Protein AF-A0ABD7V1W8-F1 (afdb_monomer_lite)

Organism: NCBI:txid175628

Sequence (130 aa):
MKWIGGDTGRPHRPSFVRVGHKAVLIDLGALFPNAPHFVGEYHPDGLQIRSVHLGVLTEWGRDEWGAWYGKVTYTITAKDRQEKVTHWVPGWALRPAGDPPVTRRPQSDGQVPGQNPDRPPRPDRHRHGG

Foldseek 3Di:
DDDPPDPPPDPDDDQKDFDAWFKKKFQLCVVDPDDVVDDDDDDVQAKPRRGIWIWTFTMWGADPVGFIWTFIWTWIDGRVDIDIDTDGHGPVRIDGPPDDDPPPDPPPPDPDPDDDVPDPDDPDDDDDDD

Radius of gyration: 26.26 Å; chains: 1; bounding box: 59×38×94 Å

pLDDT: mean 79.2, std 20.24, range [36.0, 98.62]

Structure (mmCIF, N/CA/C/O backbone):
data_AF-A0ABD7V1W8-F1
#
_entry.id   AF-A0ABD7V1W8-F1
#
loop_
_atom_site.group_PDB
_atom_site.id
_atom_site.type_symbol
_atom_site.label_atom_id
_atom_site.label_alt_id
_atom_site.label_comp_id
_atom_site.label_asym_id
_atom_site.label_entity_id
_atom_site.label_seq_id
_atom_site.pdbx_PDB_ins_code
_atom_site.Cartn_x
_atom_site.Cartn_y
_atom_site.Cartn_z
_atom_site.occupancy
_atom_site.B_iso_or_equiv
_atom_site.auth_seq_id
_atom_site.auth_comp_id
_atom_site.auth_asym_id
_atom_site.auth_atom_id
_atom_site.pdbx_PDB_model_num
ATOM 1 N N . MET A 1 1 ? 40.523 10.823 -23.442 1.00 41.75 1 MET A N 1
ATOM 2 C CA . MET A 1 1 ? 40.520 9.376 -23.135 1.00 41.75 1 MET A CA 1
ATOM 3 C C . MET A 1 1 ? 39.084 8.890 -23.021 1.00 41.75 1 MET A C 1
ATOM 5 O O . MET A 1 1 ? 38.353 9.383 -22.174 1.00 41.75 1 MET A O 1
ATOM 9 N N . LYS A 1 2 ? 38.670 7.990 -23.917 1.00 47.88 2 LYS A N 1
ATOM 10 C CA . LYS A 1 2 ? 37.325 7.403 -23.971 1.00 47.88 2 LYS A CA 1
ATOM 11 C C . LYS A 1 2 ? 37.352 6.089 -23.188 1.00 47.88 2 LYS A C 1
ATOM 13 O O . LYS A 1 2 ? 37.998 5.143 -23.629 1.00 47.88 2 LYS A O 1
ATOM 18 N N . TRP A 1 3 ? 36.695 6.043 -22.032 1.00 44.19 3 TRP A N 1
ATOM 19 C CA . TRP A 1 3 ? 36.494 4.799 -21.290 1.00 44.19 3 TRP A CA 1
ATOM 20 C C . TRP A 1 3 ? 35.411 3.984 -21.994 1.00 44.19 3 TRP A C 1
ATOM 22 O O . TRP A 1 3 ? 34.230 4.310 -21.923 1.00 44.19 3 TRP A O 1
ATOM 32 N N . ILE A 1 4 ? 35.825 2.943 -22.713 1.00 57.59 4 ILE A N 1
ATOM 33 C CA . ILE A 1 4 ? 34.933 1.873 -23.163 1.00 57.59 4 ILE A CA 1
ATOM 34 C C . ILE A 1 4 ? 34.921 0.854 -22.021 1.00 57.59 4 ILE A C 1
ATOM 36 O O . ILE A 1 4 ? 35.703 -0.091 -22.001 1.00 57.59 4 ILE A O 1
ATOM 40 N N . GLY A 1 5 ? 34.116 1.137 -20.995 1.00 54.75 5 GLY A N 1
ATOM 41 C CA . GLY A 1 5 ? 33.858 0.206 -19.902 1.00 54.75 5 GLY A CA 1
ATOM 42 C C . GLY A 1 5 ? 32.889 -0.857 -20.395 1.00 54.75 5 GLY A C 1
ATOM 43 O O . GLY A 1 5 ? 31.759 -0.531 -20.747 1.00 54.75 5 GLY A O 1
ATOM 44 N N . GLY A 1 6 ? 33.370 -2.096 -20.483 1.00 48.06 6 GLY A N 1
ATOM 45 C CA . GLY A 1 6 ? 32.607 -3.244 -20.948 1.00 48.06 6 GLY A CA 1
ATOM 46 C C . GLY A 1 6 ? 31.300 -3.402 -20.182 1.00 48.06 6 GLY A C 1
ATOM 47 O O . GLY A 1 6 ? 31.295 -3.573 -18.964 1.00 48.06 6 GLY A O 1
ATOM 48 N N . ASP A 1 7 ? 30.205 -3.370 -20.932 1.00 60.25 7 ASP A N 1
ATOM 49 C CA . ASP A 1 7 ? 28.908 -3.844 -20.485 1.00 60.25 7 ASP A CA 1
ATOM 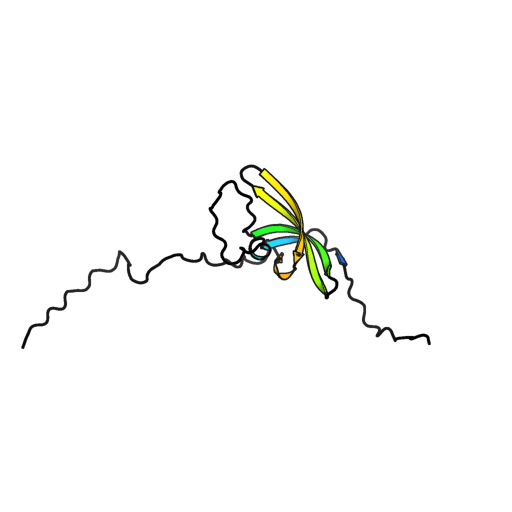50 C C . ASP A 1 7 ? 29.085 -5.336 -20.180 1.00 60.25 7 ASP A C 1
ATOM 52 O O . ASP A 1 7 ? 29.225 -6.171 -21.078 1.00 60.25 7 ASP A O 1
ATOM 56 N N . THR A 1 8 ? 29.226 -5.691 -18.902 1.00 57.72 8 THR A N 1
ATOM 57 C CA . THR A 1 8 ? 29.153 -7.095 -18.509 1.00 57.72 8 THR A CA 1
ATOM 58 C C . THR A 1 8 ? 27.771 -7.532 -18.965 1.00 57.72 8 THR A C 1
ATOM 60 O O . THR A 1 8 ? 26.819 -6.987 -18.425 1.00 57.72 8 THR A O 1
ATOM 63 N N . GLY A 1 9 ? 27.637 -8.433 -19.946 1.00 61.91 9 GLY A N 1
ATOM 64 C CA . GLY A 1 9 ? 26.367 -8.805 -20.608 1.00 61.91 9 GLY A CA 1
ATOM 65 C C . GLY A 1 9 ? 25.281 -9.430 -19.712 1.00 61.91 9 GLY A C 1
ATOM 66 O O . GLY A 1 9 ? 24.485 -10.251 -20.157 1.00 61.91 9 GLY A O 1
ATOM 67 N N . ARG A 1 10 ? 25.268 -9.087 -18.424 1.00 65.12 10 ARG A N 1
ATOM 68 C CA . ARG A 1 10 ? 24.214 -9.302 -17.453 1.00 65.12 10 ARG A CA 1
ATOM 69 C C . ARG A 1 10 ? 23.025 -8.424 -17.845 1.00 65.12 10 ARG A C 1
ATOM 71 O O . ARG A 1 10 ? 23.161 -7.203 -17.868 1.00 65.12 10 ARG A O 1
ATOM 78 N N . PRO A 1 11 ? 21.851 -9.016 -18.093 1.00 67.19 11 PRO A N 1
ATOM 79 C CA . PRO A 1 11 ? 20.639 -8.253 -18.335 1.00 67.19 11 PRO A CA 1
ATOM 80 C C . PRO A 1 11 ? 20.404 -7.260 -17.193 1.00 67.19 11 PRO A C 1
ATOM 82 O O . PRO A 1 11 ? 20.287 -7.661 -16.028 1.00 67.19 11 PRO A O 1
ATOM 85 N N . HIS A 1 12 ? 20.328 -5.969 -17.516 1.00 70.81 12 HIS A N 1
ATOM 86 C CA . HIS A 1 12 ? 19.909 -4.964 -16.550 1.00 70.81 12 HIS A CA 1
ATOM 87 C C . HIS A 1 12 ? 18.465 -5.282 -16.149 1.00 70.81 12 HIS A C 1
ATOM 89 O O . HIS A 1 12 ? 17.562 -5.305 -16.987 1.00 70.81 12 HIS A O 1
ATOM 95 N N . ARG A 1 13 ? 18.230 -5.581 -14.865 1.00 75.44 13 ARG A N 1
ATOM 96 C CA . ARG A 1 13 ? 16.862 -5.806 -14.378 1.00 75.44 13 ARG A CA 1
ATOM 97 C C . ARG A 1 13 ? 16.069 -4.508 -14.582 1.00 75.44 13 ARG A C 1
ATOM 99 O O . ARG A 1 13 ? 16.587 -3.450 -14.228 1.00 75.44 13 ARG A O 1
ATOM 106 N N . PRO A 1 14 ? 14.848 -4.558 -15.135 1.00 87.25 14 PRO A N 1
ATOM 107 C CA . PRO A 1 14 ? 14.075 -3.348 -15.380 1.00 87.25 14 PRO A CA 1
ATOM 108 C C . PRO A 1 14 ? 13.780 -2.630 -14.059 1.00 87.25 14 PRO A C 1
ATOM 110 O O . PRO A 1 14 ? 13.438 -3.272 -13.062 1.00 87.25 14 PRO A O 1
ATOM 113 N N . SER A 1 15 ? 13.908 -1.301 -14.057 1.00 94.31 15 SER A N 1
ATOM 114 C CA . SER A 1 15 ? 13.592 -0.473 -12.886 1.00 94.31 15 SER A CA 1
ATOM 115 C C . SER A 1 15 ? 12.090 -0.419 -12.610 1.00 94.31 15 SER A C 1
ATOM 117 O O . SER A 1 15 ? 11.700 -0.228 -11.467 1.00 94.31 15 SER A O 1
ATOM 119 N N . PHE A 1 16 ? 11.253 -0.642 -13.629 1.00 96.62 16 PHE A N 1
ATOM 120 C CA . PHE A 1 16 ? 9.796 -0.660 -13.518 1.00 96.62 16 PHE A CA 1
ATOM 121 C C . PHE A 1 16 ? 9.215 -1.930 -14.142 1.00 96.62 16 PHE A C 1
ATOM 123 O O . PHE A 1 16 ? 9.618 -2.338 -15.232 1.00 96.62 16 PHE A O 1
ATOM 130 N N . VAL A 1 17 ? 8.259 -2.558 -13.457 1.00 96.44 17 VAL A N 1
ATOM 131 C CA . VAL A 1 17 ? 7.598 -3.796 -13.887 1.00 96.44 17 VAL A CA 1
ATOM 132 C C . VAL A 1 17 ? 6.093 -3.671 -13.672 1.00 96.44 17 VAL A C 1
ATOM 134 O O . VAL A 1 17 ? 5.611 -3.693 -12.540 1.00 96.44 17 VAL A O 1
ATOM 137 N N . ARG A 1 18 ? 5.322 -3.589 -14.760 1.00 97.12 18 ARG A N 1
ATOM 138 C CA . ARG A 1 18 ? 3.853 -3.653 -14.699 1.00 97.12 18 ARG A CA 1
ATOM 139 C C . ARG A 1 18 ? 3.404 -5.075 -14.379 1.00 97.12 18 ARG A C 1
ATOM 141 O O . ARG A 1 18 ? 3.922 -6.026 -14.957 1.00 97.12 18 ARG A O 1
ATOM 148 N N . VAL A 1 19 ? 2.429 -5.223 -13.484 1.00 95.81 19 VAL A N 1
ATOM 149 C CA . VAL A 1 19 ? 1.988 -6.546 -12.997 1.00 95.81 19 VAL A CA 1
ATOM 150 C C . VAL A 1 19 ? 0.498 -6.831 -13.184 1.00 95.81 19 VAL A C 1
ATOM 152 O O . VAL A 1 19 ? 0.018 -7.858 -12.705 1.00 95.81 19 VAL A O 1
ATOM 155 N N . GLY A 1 20 ? -0.229 -5.960 -13.891 1.00 92.56 20 GLY A N 1
ATOM 156 C CA . GLY A 1 20 ? -1.693 -6.020 -13.951 1.00 92.56 20 GLY A CA 1
ATOM 157 C C . GLY A 1 20 ? -2.313 -5.687 -12.592 1.00 92.56 20 GLY A C 1
ATOM 158 O O . GLY A 1 20 ? -1.629 -5.158 -11.728 1.00 92.56 20 GLY A O 1
ATOM 159 N N . HIS A 1 21 ? -3.597 -5.973 -12.386 1.00 97.12 21 HIS A N 1
ATOM 160 C CA . HIS A 1 21 ? -4.262 -5.704 -11.107 1.00 97.12 21 HIS A CA 1
ATOM 161 C C . HIS A 1 21 ? -4.082 -6.884 -10.149 1.00 97.12 21 HIS A C 1
ATOM 163 O O . HIS A 1 21 ? -4.684 -7.939 -10.343 1.00 97.12 21 HIS A O 1
ATOM 169 N N . LYS A 1 22 ? -3.262 -6.707 -9.109 1.00 97.31 22 LYS A N 1
ATOM 170 C CA . LYS A 1 22 ? -3.039 -7.719 -8.066 1.00 97.31 22 LYS A CA 1
ATOM 171 C C . LYS A 1 22 ? -3.543 -7.231 -6.715 1.00 97.31 22 LYS A C 1
ATOM 173 O O . LYS A 1 22 ? -3.172 -6.145 -6.278 1.00 97.31 22 LYS A O 1
ATOM 178 N N . ALA A 1 23 ? -4.357 -8.042 -6.044 1.00 97.75 23 ALA A N 1
ATOM 179 C CA . ALA A 1 23 ? -4.824 -7.745 -4.695 1.00 97.75 23 ALA A CA 1
ATOM 180 C C . ALA A 1 23 ? -3.676 -7.880 -3.681 1.00 97.75 23 ALA A C 1
ATOM 182 O O . ALA A 1 23 ? -3.004 -8.915 -3.620 1.00 97.75 23 ALA A O 1
ATOM 183 N N . VAL A 1 24 ? -3.466 -6.838 -2.880 1.00 97.94 24 VAL A N 1
ATOM 184 C CA . VAL A 1 24 ? -2.430 -6.779 -1.842 1.00 97.94 24 VAL A CA 1
ATOM 185 C C . VAL A 1 24 ? -2.991 -6.191 -0.553 1.00 97.94 24 VAL A C 1
ATOM 187 O O . VAL A 1 24 ? -3.876 -5.342 -0.582 1.00 97.94 24 VAL A O 1
ATOM 190 N N . LEU A 1 25 ? -2.454 -6.621 0.581 1.00 97.88 25 LEU A N 1
ATOM 191 C CA . LEU A 1 25 ? -2.614 -5.960 1.868 1.00 97.88 25 LEU A CA 1
ATOM 192 C C . LEU A 1 25 ? -1.491 -4.936 2.051 1.00 97.88 25 LEU A C 1
ATOM 194 O O . LEU A 1 25 ? -0.324 -5.238 1.796 1.00 97.88 25 LEU A O 1
ATOM 198 N N . ILE A 1 26 ? -1.858 -3.750 2.521 1.00 97.12 26 ILE A N 1
ATOM 199 C CA . ILE A 1 26 ? -0.982 -2.620 2.826 1.00 97.12 26 ILE A CA 1
ATOM 200 C C . ILE A 1 26 ? -0.947 -2.428 4.345 1.00 97.12 26 ILE A C 1
ATOM 202 O O . ILE A 1 26 ? -2.004 -2.276 4.946 1.00 97.12 26 ILE A O 1
ATOM 206 N N . ASP A 1 27 ? 0.224 -2.434 4.985 1.00 96.06 27 ASP A N 1
ATOM 207 C CA . ASP A 1 27 ? 0.353 -2.084 6.413 1.00 96.06 27 ASP A CA 1
ATOM 208 C C . ASP A 1 27 ? 0.660 -0.585 6.565 1.00 96.06 27 ASP A C 1
ATOM 210 O O . ASP A 1 27 ? 1.822 -0.176 6.605 1.00 96.06 27 ASP A O 1
ATOM 214 N N . LEU A 1 28 ? -0.382 0.257 6.635 1.00 94.81 28 LEU A N 1
ATOM 215 C CA . LEU A 1 28 ? -0.202 1.706 6.812 1.00 94.81 28 LEU A CA 1
ATOM 216 C C . LEU A 1 28 ? 0.345 2.054 8.199 1.00 94.81 28 LEU A C 1
ATOM 218 O O . LEU A 1 28 ? 1.063 3.039 8.336 1.00 94.81 28 LEU A O 1
ATOM 222 N N . GLY A 1 29 ? 0.075 1.227 9.212 1.00 93.50 29 GLY A N 1
ATOM 223 C CA . GLY A 1 29 ? 0.627 1.425 10.551 1.00 93.50 29 GLY A CA 1
ATOM 224 C C . GLY A 1 29 ? 2.149 1.282 10.590 1.00 93.50 29 GLY A C 1
ATOM 225 O O . GLY A 1 29 ? 2.801 1.924 11.408 1.00 93.50 29 GLY A O 1
ATOM 226 N N . ALA A 1 30 ? 2.720 0.467 9.702 1.00 93.88 30 ALA A N 1
ATOM 227 C CA . ALA A 1 30 ? 4.164 0.356 9.558 1.00 93.88 30 ALA A CA 1
ATOM 228 C C . ALA A 1 30 ? 4.766 1.496 8.709 1.00 93.88 30 ALA A C 1
ATOM 230 O O . ALA A 1 30 ? 5.894 1.907 8.969 1.00 93.88 30 ALA A O 1
ATOM 231 N N . LEU A 1 31 ? 4.019 2.037 7.736 1.00 93.81 31 LEU A N 1
ATOM 232 C CA . LEU A 1 31 ? 4.443 3.199 6.934 1.00 93.81 31 LEU A CA 1
ATOM 233 C C . LEU A 1 31 ? 4.391 4.519 7.704 1.00 93.81 31 LEU A C 1
ATOM 235 O O . LEU A 1 31 ? 5.231 5.389 7.491 1.00 93.81 31 LEU A O 1
ATOM 239 N N . PHE A 1 32 ? 3.400 4.664 8.579 1.00 91.50 32 PHE A N 1
ATOM 240 C CA . PHE A 1 32 ? 3.156 5.863 9.371 1.00 91.50 32 PHE A CA 1
ATOM 241 C C . PHE A 1 32 ? 3.248 5.520 10.861 1.00 91.50 32 PHE A C 1
ATOM 243 O O . PHE A 1 32 ? 2.233 5.544 11.568 1.00 91.50 32 PHE A O 1
ATOM 250 N N . PRO A 1 33 ? 4.452 5.158 11.347 1.00 88.06 33 PRO A N 1
ATOM 251 C CA . PRO A 1 33 ? 4.641 4.871 12.754 1.00 88.06 33 PRO A CA 1
ATOM 252 C C . PRO A 1 33 ? 4.391 6.131 13.582 1.00 88.06 33 PRO A C 1
ATOM 254 O O . PRO A 1 33 ? 4.524 7.265 13.114 1.00 88.06 33 PRO A O 1
ATOM 257 N N . ASN A 1 34 ? 4.058 5.927 14.851 1.00 85.62 34 ASN A N 1
ATOM 258 C CA . ASN A 1 34 ? 3.970 7.034 15.790 1.00 85.62 34 ASN A CA 1
ATOM 259 C C . ASN A 1 34 ? 5.325 7.727 15.896 1.00 85.62 34 ASN A C 1
ATOM 261 O O . ASN A 1 34 ? 6.365 7.065 15.942 1.00 85.62 34 ASN A O 1
ATOM 265 N N . ALA A 1 35 ? 5.297 9.054 16.011 1.00 85.06 35 ALA A N 1
ATOM 266 C CA . ALA A 1 35 ? 6.473 9.778 16.456 1.00 85.06 35 ALA A CA 1
ATOM 267 C C . ALA A 1 35 ? 6.927 9.212 17.819 1.00 85.06 35 ALA A C 1
ATOM 269 O O . ALA A 1 35 ? 6.080 8.863 18.653 1.00 85.06 35 ALA A O 1
ATOM 270 N N . PRO A 1 36 ? 8.241 9.105 18.073 1.00 81.12 36 PRO A N 1
ATOM 271 C CA . PRO A 1 36 ? 8.737 8.805 19.409 1.00 81.12 36 PRO A CA 1
ATOM 272 C C . PRO A 1 36 ? 8.114 9.770 20.429 1.00 81.12 36 PRO A C 1
ATOM 274 O O . PRO A 1 36 ? 8.005 10.962 20.157 1.00 81.12 36 PRO A O 1
ATOM 277 N N . HIS A 1 37 ? 7.679 9.255 21.583 1.00 84.94 37 HIS A N 1
ATOM 278 C CA . HIS A 1 37 ? 6.966 10.023 22.620 1.00 84.94 37 HIS A CA 1
ATOM 279 C C . HIS A 1 37 ? 5.624 10.633 22.184 1.00 84.94 37 HIS A C 1
ATOM 281 O O . HIS A 1 37 ? 5.159 11.594 22.793 1.00 84.94 37 HIS A O 1
ATOM 287 N N . PHE A 1 38 ? 4.978 10.079 21.155 1.00 81.69 38 PHE A N 1
ATOM 288 C CA . PHE A 1 38 ? 3.633 10.498 20.778 1.00 81.69 38 PHE A CA 1
ATOM 289 C C . PHE A 1 38 ? 2.660 10.338 21.955 1.00 81.69 38 PHE A C 1
ATOM 291 O O . PHE A 1 38 ? 2.351 9.222 22.374 1.00 81.69 38 PHE A O 1
ATOM 298 N N . VAL A 1 39 ? 2.151 11.470 22.435 1.00 79.50 39 VAL A N 1
ATOM 299 C CA . VAL A 1 39 ? 0.973 11.555 23.295 1.00 79.50 39 VAL A CA 1
ATOM 300 C C . VAL A 1 39 ? -0.140 12.123 22.429 1.00 79.50 39 VAL A C 1
ATOM 302 O O . VAL A 1 39 ? -0.001 13.210 21.872 1.00 79.50 39 VAL A O 1
ATOM 305 N N . GLY A 1 40 ? -1.221 11.373 22.268 1.00 82.81 40 GLY A N 1
ATOM 306 C CA . GLY A 1 40 ? -2.362 11.816 21.483 1.00 82.81 40 GLY A CA 1
ATOM 307 C C . GLY A 1 40 ? -3.631 11.106 21.907 1.00 82.81 40 GLY A C 1
ATOM 308 O O . GLY A 1 40 ? -3.588 10.015 22.478 1.00 82.81 40 GLY A O 1
ATOM 309 N N . GLU A 1 41 ? -4.753 11.747 21.621 1.00 85.94 41 GLU A N 1
ATOM 310 C CA . GLU A 1 41 ? -6.076 11.242 21.952 1.00 85.94 41 GLU A CA 1
ATOM 311 C C . GLU A 1 41 ? -6.643 10.416 20.798 1.00 85.94 41 GLU A C 1
ATOM 313 O O . GLU A 1 41 ? -6.340 10.631 19.619 1.00 85.94 41 GLU A O 1
ATOM 318 N N . TYR A 1 42 ? -7.465 9.427 21.142 1.00 84.12 42 TYR A N 1
ATOM 319 C CA . TYR A 1 42 ? -8.179 8.652 20.144 1.00 84.12 42 TYR A CA 1
ATOM 320 C C . TYR A 1 42 ? -9.362 9.462 19.609 1.00 84.12 42 TYR A C 1
ATOM 322 O O . TYR A 1 42 ? -10.289 9.790 20.347 1.00 84.12 42 TYR A O 1
ATOM 330 N N . HIS A 1 43 ? -9.346 9.735 18.305 1.00 86.62 43 HIS A N 1
ATOM 331 C CA . HIS A 1 43 ? -10.456 10.363 17.597 1.00 86.62 43 HIS A CA 1
ATOM 332 C C . HIS A 1 43 ? -11.161 9.308 16.726 1.00 86.62 43 HIS A C 1
ATOM 334 O O . HIS A 1 43 ? -10.614 8.946 15.680 1.00 86.62 43 HIS A O 1
ATOM 340 N N . PRO A 1 44 ? -12.352 8.804 17.111 1.00 83.56 44 PRO A N 1
ATOM 341 C CA . PRO A 1 44 ? -13.041 7.737 16.372 1.00 83.56 44 PRO A CA 1
ATOM 342 C C . PRO A 1 44 ? -13.414 8.140 14.937 1.00 83.56 44 PRO A C 1
ATOM 344 O O . PRO A 1 44 ? -13.350 7.315 14.029 1.00 83.56 44 PRO A O 1
ATOM 347 N N . ASP A 1 45 ? -13.705 9.423 14.719 1.00 86.62 45 ASP A N 1
ATOM 348 C CA . ASP A 1 45 ? -14.016 9.998 13.402 1.00 86.62 45 ASP A CA 1
ATOM 349 C C . ASP A 1 45 ? -12.756 10.348 12.581 1.00 86.62 45 ASP A C 1
ATOM 351 O O . ASP A 1 45 ? -12.846 10.875 11.471 1.00 86.62 45 ASP A O 1
ATOM 355 N N . GLY A 1 46 ? -11.567 10.077 13.126 1.00 88.56 46 GLY A N 1
ATOM 356 C CA . GLY A 1 46 ? -10.289 10.376 12.495 1.00 88.56 46 GLY A CA 1
ATOM 357 C C . GLY A 1 46 ? -9.960 9.470 11.307 1.00 88.56 46 GLY A C 1
ATOM 358 O O . GLY A 1 46 ? -10.571 8.422 11.075 1.00 88.56 46 GLY A O 1
ATOM 359 N N . LEU A 1 47 ? -8.935 9.875 10.555 1.00 90.44 47 LEU A N 1
ATOM 360 C CA . LEU A 1 47 ? -8.419 9.115 9.421 1.00 90.44 47 LEU A CA 1
ATOM 361 C C . LEU A 1 47 ? -7.849 7.766 9.883 1.00 90.44 47 LEU A C 1
ATOM 363 O O . LEU A 1 47 ? -6.934 7.713 10.709 1.00 90.44 47 LEU A O 1
ATOM 367 N N . GLN A 1 48 ? -8.337 6.672 9.301 1.00 89.69 48 GLN A N 1
ATOM 368 C CA . GLN A 1 48 ? -7.940 5.309 9.662 1.00 89.69 48 GLN A CA 1
ATOM 369 C C . GLN A 1 48 ? -6.600 4.916 9.013 1.00 89.69 48 GLN A C 1
ATOM 371 O O . GLN A 1 48 ? -6.526 4.029 8.164 1.00 89.69 48 GLN A O 1
ATOM 376 N N . ILE A 1 49 ? -5.525 5.609 9.399 1.00 90.44 49 ILE A N 1
ATOM 377 C CA . ILE A 1 49 ? -4.171 5.461 8.835 1.00 90.44 49 ILE A CA 1
ATOM 378 C C . ILE A 1 49 ? -3.320 4.409 9.569 1.00 90.44 49 ILE A C 1
ATOM 380 O O . ILE A 1 49 ? -2.270 4.006 9.085 1.00 90.44 49 ILE A O 1
ATOM 384 N N . ARG A 1 50 ? -3.759 3.937 10.742 1.00 88.56 50 ARG A N 1
ATOM 385 C CA . ARG A 1 50 ? -3.010 2.991 11.593 1.00 88.56 50 ARG A CA 1
ATOM 386 C C . ARG A 1 50 ? -3.549 1.562 11.504 1.00 88.56 50 ARG A C 1
ATOM 388 O O . ARG A 1 50 ? -3.709 0.886 12.516 1.00 88.56 50 ARG A O 1
ATOM 395 N N . SER A 1 51 ? -3.859 1.108 10.296 1.00 89.75 51 SER A N 1
ATOM 396 C CA . SER A 1 51 ? -4.451 -0.210 10.048 1.00 89.75 51 SER A CA 1
ATOM 397 C C . SER A 1 51 ? -3.953 -0.833 8.743 1.00 89.75 51 SER A C 1
ATOM 399 O O . SER A 1 51 ? -3.218 -0.213 7.968 1.00 89.75 51 SER A O 1
ATOM 401 N N . VAL A 1 52 ? -4.324 -2.097 8.528 1.00 94.94 52 VAL A N 1
ATOM 402 C CA . VAL A 1 52 ? -4.050 -2.816 7.284 1.00 94.94 52 VAL A CA 1
ATOM 403 C C . VAL A 1 52 ? -5.213 -2.614 6.319 1.00 94.94 52 VAL A C 1
ATOM 405 O O . VAL A 1 52 ? -6.361 -2.841 6.696 1.00 94.94 52 VAL A O 1
ATOM 408 N N . HIS A 1 53 ? -4.920 -2.237 5.075 1.00 95.19 53 HIS A N 1
ATOM 409 C CA . HIS A 1 53 ? -5.930 -1.997 4.038 1.00 95.19 53 HIS A CA 1
ATOM 410 C C . HIS A 1 53 ? -5.751 -2.929 2.847 1.00 95.19 53 HIS A C 1
ATOM 412 O O . HIS A 1 53 ? -4.627 -3.250 2.463 1.00 95.19 53 HIS A O 1
ATOM 418 N N . LEU A 1 54 ? -6.862 -3.331 2.231 1.00 96.31 54 LEU A N 1
ATOM 419 C CA . LEU A 1 54 ? -6.840 -3.999 0.934 1.00 96.31 54 LEU A CA 1
ATOM 420 C C . LEU A 1 54 ? -6.602 -2.962 -0.170 1.00 96.31 54 LEU A C 1
ATOM 422 O O . LEU A 1 54 ? -7.251 -1.916 -0.215 1.00 96.31 54 LEU A O 1
ATOM 426 N N . GLY A 1 55 ? -5.697 -3.277 -1.086 1.00 97.06 55 GLY A N 1
ATOM 427 C CA . GLY A 1 55 ? -5.384 -2.454 -2.240 1.00 97.06 55 GLY A CA 1
ATOM 428 C C . GLY A 1 55 ? -5.148 -3.270 -3.502 1.00 97.06 55 GLY A C 1
ATOM 429 O O . GLY A 1 55 ? -5.101 -4.501 -3.497 1.00 97.06 55 GLY A O 1
ATOM 430 N N . VAL A 1 56 ? -4.985 -2.546 -4.603 1.00 98.44 56 VAL A N 1
ATOM 431 C CA . VAL A 1 56 ? -4.663 -3.080 -5.924 1.00 98.44 56 VAL A CA 1
ATOM 432 C C . VAL A 1 56 ? -3.295 -2.561 -6.333 1.00 98.44 56 VAL A C 1
ATOM 434 O O . VAL A 1 56 ? -3.124 -1.369 -6.586 1.00 98.44 56 VAL A O 1
ATOM 437 N N . LEU A 1 57 ? -2.323 -3.463 -6.396 1.00 98.56 57 LEU A N 1
ATOM 438 C CA . LEU A 1 57 ? -1.001 -3.225 -6.954 1.00 98.56 57 LEU A CA 1
ATOM 439 C C . LEU A 1 57 ? -1.077 -3.290 -8.479 1.00 98.56 57 LEU A C 1
ATOM 441 O O . LEU A 1 57 ? -1.607 -4.263 -9.015 1.00 98.56 57 LEU A O 1
ATOM 445 N N . THR A 1 58 ? -0.506 -2.295 -9.159 1.00 98.44 58 THR A N 1
ATOM 446 C CA . THR A 1 58 ? -0.461 -2.246 -10.633 1.00 98.44 58 THR A CA 1
ATOM 447 C C . THR A 1 58 ? 0.948 -2.322 -11.213 1.00 98.44 58 THR A C 1
ATOM 449 O O . THR A 1 58 ? 1.144 -2.750 -12.354 1.00 98.44 58 THR A O 1
ATOM 452 N N . GLU A 1 59 ? 1.945 -1.893 -10.443 1.00 98.50 59 GLU A N 1
ATOM 453 C CA . GLU A 1 5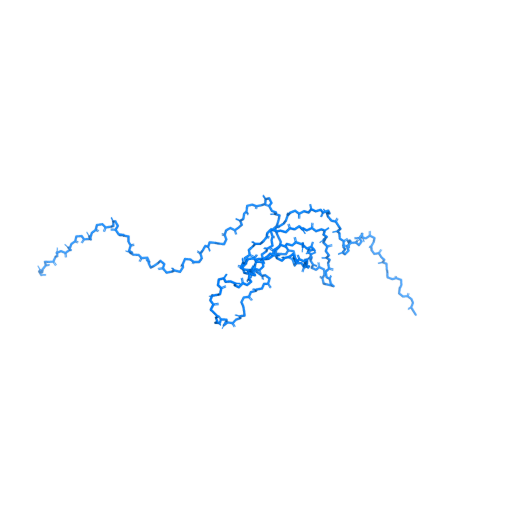9 ? 3.310 -1.691 -10.923 1.00 98.50 59 GLU A CA 1
ATOM 454 C C . GLU A 1 59 ? 4.313 -1.798 -9.776 1.00 98.50 59 GLU A C 1
ATOM 456 O O . GLU A 1 59 ? 4.054 -1.299 -8.685 1.00 98.50 59 GLU A O 1
ATOM 461 N N . TRP A 1 60 ? 5.458 -2.425 -10.031 1.00 98.38 60 TRP A N 1
ATOM 462 C CA . TRP A 1 60 ? 6.644 -2.340 -9.186 1.00 98.38 60 TRP A CA 1
ATOM 463 C C . TRP A 1 60 ? 7.626 -1.32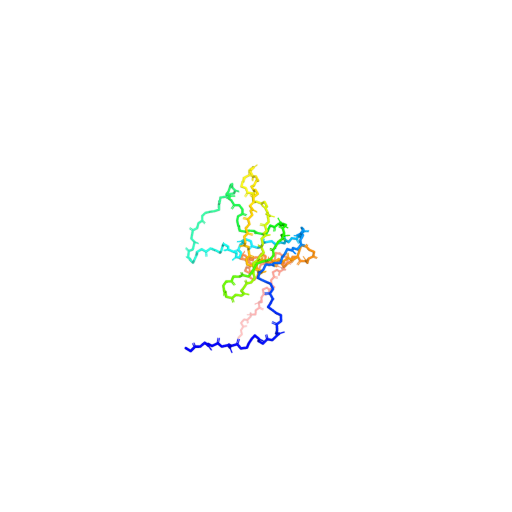7 -9.767 1.00 98.38 60 TRP A C 1
ATOM 465 O O . TRP A 1 60 ? 7.816 -1.287 -10.980 1.00 98.38 60 TRP A O 1
ATOM 475 N N . GLY A 1 61 ? 8.283 -0.564 -8.904 1.00 97.94 61 GLY A N 1
ATOM 476 C CA . GLY A 1 61 ? 9.345 0.378 -9.234 1.00 97.94 61 GLY A CA 1
ATOM 477 C C . GLY A 1 61 ? 10.520 0.205 -8.278 1.00 97.94 61 GLY A C 1
ATOM 478 O O . GLY A 1 61 ? 10.322 -0.153 -7.117 1.00 97.94 61 GLY A O 1
ATOM 479 N N . ARG A 1 62 ? 11.739 0.431 -8.760 1.00 96.81 62 ARG A N 1
ATOM 480 C CA . ARG A 1 62 ? 12.937 0.547 -7.927 1.00 96.81 62 ARG A CA 1
ATOM 481 C C . ARG A 1 62 ? 13.295 2.003 -7.710 1.00 96.81 62 ARG A C 1
ATOM 483 O O . ARG A 1 62 ? 13.188 2.792 -8.645 1.00 96.81 62 ARG A O 1
ATOM 490 N N . ASP A 1 63 ? 13.744 2.322 -6.506 1.00 95.31 63 ASP A N 1
ATOM 491 C CA . ASP A 1 63 ? 14.377 3.608 -6.234 1.00 95.31 63 ASP A CA 1
ATOM 492 C C . ASP A 1 63 ? 15.845 3.639 -6.703 1.00 95.31 63 ASP A C 1
ATOM 494 O O . ASP A 1 63 ? 16.391 2.646 -7.202 1.00 95.31 63 ASP A O 1
ATOM 498 N N . GLU A 1 64 ? 16.481 4.795 -6.509 1.00 95.38 64 GLU A N 1
ATOM 499 C CA . GLU A 1 64 ? 17.883 5.083 -6.845 1.00 95.38 64 GLU A CA 1
ATOM 500 C C . GLU A 1 64 ? 18.877 4.094 -6.191 1.00 95.38 64 GLU A C 1
ATOM 502 O O . GLU A 1 64 ? 19.986 3.896 -6.688 1.00 95.38 64 GLU A O 1
ATOM 507 N N . TRP A 1 65 ? 18.487 3.468 -5.073 1.00 93.50 65 TRP A N 1
ATOM 508 C CA . TRP A 1 65 ? 19.299 2.537 -4.281 1.00 93.50 65 TRP A CA 1
ATOM 509 C C . TRP A 1 65 ? 18.895 1.067 -4.479 1.00 93.50 65 TRP A C 1
ATOM 511 O O . TRP A 1 65 ? 19.463 0.167 -3.857 1.00 93.50 65 TRP A O 1
ATOM 521 N N . GLY A 1 66 ? 17.948 0.801 -5.382 1.00 92.19 66 GLY A N 1
ATOM 522 C CA . GLY A 1 66 ? 17.500 -0.534 -5.766 1.00 92.19 66 GLY A CA 1
ATOM 523 C C . GLY A 1 66 ? 16.434 -1.156 -4.860 1.00 92.19 66 GLY A C 1
ATOM 524 O O . GLY A 1 66 ? 16.087 -2.324 -5.073 1.00 92.19 66 GLY A O 1
ATOM 525 N N . ALA A 1 67 ? 15.895 -0.422 -3.885 1.00 96.19 67 ALA A N 1
ATOM 526 C CA . ALA A 1 67 ? 14.775 -0.879 -3.072 1.00 96.19 67 ALA A CA 1
ATOM 527 C C . ALA A 1 67 ? 13.478 -0.882 -3.892 1.00 96.19 67 ALA A C 1
ATOM 529 O O . ALA A 1 67 ? 13.253 -0.025 -4.744 1.00 96.19 67 ALA A O 1
ATOM 530 N N . TRP A 1 68 ? 12.618 -1.873 -3.652 1.00 97.12 68 TRP A N 1
ATOM 531 C CA . TRP A 1 68 ? 11.373 -2.046 -4.402 1.00 97.12 68 TRP A CA 1
ATOM 532 C C . TRP A 1 68 ? 10.185 -1.350 -3.742 1.00 97.12 68 TRP A C 1
ATOM 534 O O . TRP A 1 68 ? 9.977 -1.465 -2.534 1.00 97.12 68 TRP A O 1
ATOM 544 N N . TYR A 1 69 ? 9.347 -0.744 -4.578 1.00 98.44 69 TYR A N 1
ATOM 545 C CA . TYR A 1 69 ? 8.105 -0.071 -4.227 1.00 98.44 69 TYR A CA 1
ATOM 546 C C . TYR A 1 69 ? 6.9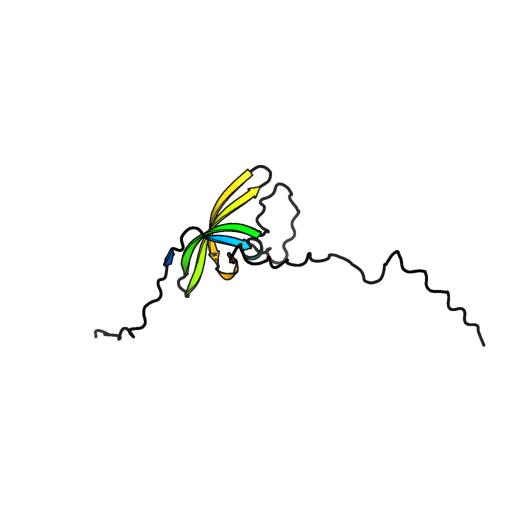78 -0.544 -5.141 1.00 98.44 69 TYR A C 1
ATOM 548 O O . TYR A 1 69 ? 7.170 -0.708 -6.344 1.00 98.44 69 TYR A O 1
ATOM 556 N N . GLY A 1 70 ? 5.792 -0.758 -4.586 1.00 98.38 70 GLY A N 1
ATOM 557 C CA . GLY A 1 70 ? 4.587 -1.071 -5.341 1.00 98.38 70 GLY A CA 1
ATOM 558 C C . GLY A 1 70 ? 3.692 0.154 -5.484 1.00 98.38 70 GLY A C 1
ATOM 559 O O . GLY A 1 70 ? 3.381 0.804 -4.491 1.00 98.38 70 GLY A O 1
ATOM 560 N N . LYS A 1 71 ? 3.229 0.457 -6.697 1.00 98.62 71 LYS A N 1
ATOM 561 C CA . LYS A 1 71 ? 2.165 1.434 -6.941 1.00 98.62 71 LYS A CA 1
ATOM 562 C C . LYS A 1 71 ? 0.827 0.790 -6.613 1.00 98.62 71 LYS A C 1
ATOM 564 O O . LYS A 1 71 ? 0.335 -0.049 -7.372 1.00 98.62 71 LYS A O 1
ATOM 569 N N . VAL A 1 72 ? 0.258 1.161 -5.473 1.00 98.50 72 VAL A N 1
ATOM 570 C CA . VAL A 1 72 ? -0.958 0.550 -4.934 1.00 98.50 72 VAL A CA 1
ATOM 571 C C . VAL A 1 72 ? -2.066 1.583 -4.837 1.00 98.50 72 VAL A C 1
ATOM 573 O O . VAL A 1 72 ? -1.856 2.675 -4.315 1.00 98.50 72 VAL A O 1
ATOM 576 N N . THR A 1 73 ? -3.255 1.219 -5.315 1.00 98.38 73 THR A N 1
ATOM 577 C CA . THR A 1 73 ? -4.487 1.975 -5.072 1.00 98.38 73 THR A CA 1
ATOM 578 C C . THR A 1 73 ? -5.302 1.300 -3.975 1.00 98.38 73 THR A C 1
ATOM 580 O O . THR A 1 73 ? -5.645 0.130 -4.118 1.00 98.38 73 THR A O 1
ATOM 583 N N . TYR A 1 74 ? -5.635 2.010 -2.903 1.00 96.69 74 TYR A N 1
ATOM 584 C CA . TYR A 1 74 ? -6.451 1.508 -1.791 1.00 96.69 74 TYR A CA 1
ATOM 585 C C . TYR A 1 74 ? -7.459 2.570 -1.350 1.00 96.69 74 TYR A C 1
ATOM 587 O O . TYR A 1 74 ? -7.411 3.709 -1.817 1.00 96.69 74 TYR A O 1
ATOM 595 N N . THR A 1 75 ? -8.388 2.187 -0.479 1.00 95.44 75 THR A N 1
ATOM 596 C CA . THR A 1 75 ? -9.372 3.112 0.092 1.00 95.44 75 THR A CA 1
ATOM 597 C C . THR A 1 75 ? -9.033 3.355 1.550 1.00 95.44 75 THR A C 1
ATOM 599 O O . THR A 1 75 ? -8.818 2.394 2.278 1.00 95.44 75 THR A O 1
ATOM 602 N N . ILE A 1 76 ? -8.989 4.614 1.973 1.00 92.81 76 ILE A N 1
ATOM 603 C CA . ILE A 1 76 ? -8.879 4.992 3.378 1.00 92.81 76 ILE A CA 1
ATOM 604 C C . ILE A 1 76 ? -10.215 5.534 3.872 1.00 92.81 76 ILE A C 1
ATOM 606 O O . ILE A 1 76 ? -10.903 6.270 3.163 1.00 92.81 76 ILE A O 1
ATOM 610 N N . THR A 1 77 ? -10.582 5.161 5.092 1.00 90.38 77 THR A N 1
ATOM 611 C CA . THR A 1 77 ? -11.843 5.574 5.710 1.00 90.38 77 THR A CA 1
ATOM 612 C C . THR A 1 77 ? -11.595 6.711 6.694 1.00 90.38 77 THR A C 1
ATOM 614 O O . THR A 1 77 ? -10.625 6.682 7.455 1.00 90.38 77 THR A O 1
ATOM 617 N N . ALA A 1 78 ? -12.484 7.698 6.698 1.00 87.31 78 ALA A N 1
ATOM 618 C CA . ALA A 1 78 ? -12.594 8.714 7.737 1.00 87.31 78 ALA A CA 1
ATOM 619 C C . ALA A 1 78 ? -14.083 8.936 8.013 1.00 87.31 78 ALA A C 1
ATOM 621 O O . ALA A 1 78 ? -14.784 9.457 7.150 1.00 87.31 78 ALA A O 1
ATOM 622 N N . LYS A 1 79 ? -14.565 8.508 9.186 1.00 86.69 79 LYS A N 1
ATOM 623 C CA . LYS A 1 79 ? -15.990 8.539 9.551 1.00 86.69 79 LYS A CA 1
ATOM 624 C C . LYS A 1 79 ? -16.887 7.901 8.472 1.00 86.69 79 LYS A C 1
ATOM 626 O O . LYS A 1 79 ? -16.870 6.687 8.298 1.00 86.69 79 LYS A O 1
ATOM 631 N N . ASP A 1 80 ? -17.644 8.713 7.746 1.00 85.62 80 ASP A N 1
ATOM 632 C CA . ASP A 1 80 ? -18.603 8.375 6.693 1.00 85.62 80 ASP A CA 1
ATOM 633 C C . ASP A 1 80 ? -18.023 8.539 5.278 1.00 85.62 80 ASP A C 1
ATOM 635 O O . ASP A 1 80 ? -18.696 8.279 4.280 1.00 85.62 80 ASP A O 1
ATOM 639 N N . ARG A 1 81 ? -16.750 8.930 5.181 1.00 89.19 81 ARG A N 1
ATOM 640 C CA . ARG A 1 81 ? -16.036 9.170 3.932 1.00 89.19 81 ARG A CA 1
ATOM 641 C C . ARG A 1 81 ? -15.099 8.014 3.592 1.00 89.19 81 ARG A C 1
ATOM 643 O O . ARG A 1 81 ? -14.376 7.495 4.445 1.00 89.19 81 ARG A O 1
ATOM 650 N N . GLN A 1 82 ? -15.073 7.664 2.309 1.00 92.19 82 GLN A N 1
ATOM 651 C CA . GLN A 1 82 ? -14.120 6.729 1.720 1.00 92.19 82 GLN A CA 1
ATOM 652 C C . GLN A 1 82 ? -13.315 7.436 0.635 1.00 92.19 82 GLN A C 1
ATOM 654 O O . GLN A 1 82 ? -13.883 7.955 -0.321 1.00 92.19 82 GLN A O 1
ATOM 659 N N . GLU A 1 83 ? -11.994 7.429 0.775 1.00 92.81 83 GLU A N 1
ATOM 660 C CA . GLU A 1 83 ? -11.085 8.119 -0.134 1.00 92.81 83 GLU A CA 1
ATOM 661 C C . GLU A 1 83 ? -10.151 7.152 -0.834 1.00 92.81 83 GLU A C 1
ATOM 663 O O . GLU A 1 83 ? -9.474 6.346 -0.198 1.00 92.81 83 GLU A O 1
ATOM 668 N N . LYS A 1 84 ? -10.080 7.261 -2.160 1.00 96.00 84 LYS A N 1
ATOM 669 C CA . LYS A 1 84 ? -9.193 6.432 -2.968 1.00 96.00 84 LYS A CA 1
ATOM 670 C C . LYS A 1 84 ? -7.812 7.074 -3.048 1.00 96.00 84 LYS A C 1
ATOM 672 O O . LYS A 1 84 ? -7.660 8.169 -3.578 1.00 96.00 84 LYS A O 1
ATOM 677 N N . VAL A 1 85 ? -6.796 6.360 -2.583 1.00 96.25 85 VAL A N 1
ATOM 678 C CA . VAL A 1 85 ? -5.403 6.816 -2.556 1.00 96.25 85 VAL A CA 1
ATOM 679 C C . VAL A 1 85 ? -4.567 5.933 -3.467 1.00 96.25 85 VAL A C 1
ATOM 681 O O . VAL A 1 85 ? -4.644 4.712 -3.377 1.00 96.25 85 VAL A O 1
ATOM 684 N N . THR A 1 86 ? -3.745 6.539 -4.329 1.00 98.12 86 THR A N 1
ATOM 685 C CA . THR A 1 86 ? -2.685 5.837 -5.071 1.00 98.12 86 THR A CA 1
ATOM 686 C C . THR A 1 86 ? -1.331 6.209 -4.482 1.00 98.12 86 THR A C 1
ATOM 688 O O . THR A 1 86 ? -0.998 7.388 -4.420 1.00 98.12 86 THR A O 1
ATOM 691 N N . HIS A 1 87 ? -0.551 5.218 -4.056 1.00 96.88 87 HIS A N 1
ATOM 692 C CA . HIS A 1 87 ? 0.689 5.420 -3.306 1.00 96.88 87 HIS A CA 1
ATOM 693 C C . HIS A 1 87 ? 1.789 4.473 -3.802 1.00 96.88 87 HIS A C 1
ATOM 695 O O . HIS A 1 87 ? 1.519 3.303 -4.073 1.00 96.88 87 HIS A O 1
ATOM 701 N N . TRP A 1 88 ? 3.027 4.962 -3.905 1.00 98.25 88 TRP A N 1
ATOM 702 C CA . TRP A 1 88 ? 4.214 4.115 -4.022 1.00 98.25 88 TRP A CA 1
ATOM 703 C C . TRP A 1 88 ? 4.625 3.625 -2.637 1.00 98.25 88 TRP A C 1
ATOM 705 O O . TRP A 1 88 ? 5.155 4.382 -1.832 1.00 98.25 88 TRP A O 1
ATOM 715 N N . VAL A 1 89 ? 4.362 2.355 -2.359 1.00 98.00 89 VAL A N 1
ATOM 716 C CA . VAL A 1 89 ? 4.554 1.757 -1.040 1.00 98.00 89 VAL A CA 1
ATOM 717 C C . VAL A 1 89 ? 5.781 0.855 -1.034 1.00 98.00 89 VAL A C 1
ATOM 719 O O . VAL A 1 89 ? 5.872 -0.011 -1.905 1.00 98.00 89 VAL A O 1
ATOM 722 N N . PRO A 1 90 ? 6.704 1.001 -0.066 1.00 98.19 90 PRO A N 1
ATOM 723 C CA . PRO A 1 90 ? 7.818 0.079 0.097 1.00 98.19 90 PRO A CA 1
ATOM 724 C C . PRO A 1 90 ? 7.361 -1.382 0.108 1.00 98.19 90 PRO A C 1
ATOM 726 O O . PRO A 1 90 ? 6.410 -1.739 0.802 1.00 98.19 90 PRO A O 1
ATOM 729 N N . GLY A 1 91 ? 8.063 -2.249 -0.621 1.00 97.19 91 GLY A N 1
ATOM 730 C CA . GLY A 1 91 ? 7.672 -3.652 -0.776 1.00 97.19 91 GLY A CA 1
ATOM 731 C C . GLY A 1 91 ? 7.565 -4.418 0.545 1.00 97.19 91 GLY A C 1
ATOM 732 O O . GLY A 1 91 ? 6.745 -5.321 0.651 1.00 97.19 91 GLY A O 1
ATOM 733 N N . TRP A 1 92 ? 8.322 -4.021 1.574 1.00 96.44 92 TRP A N 1
ATOM 734 C CA . TRP A 1 92 ? 8.253 -4.626 2.910 1.00 96.44 92 TRP A CA 1
ATOM 735 C C . TRP A 1 92 ? 6.924 -4.360 3.641 1.00 96.44 92 TRP A C 1
ATOM 737 O O . TRP A 1 92 ? 6.579 -5.107 4.553 1.00 96.44 92 TRP A O 1
ATOM 747 N N . ALA A 1 93 ? 6.168 -3.331 3.244 1.00 97.56 93 ALA A N 1
ATOM 748 C CA . ALA A 1 93 ? 4.848 -3.008 3.794 1.00 97.56 93 ALA A CA 1
ATOM 749 C C . ALA A 1 93 ? 3.693 -3.648 3.002 1.00 97.56 93 ALA A C 1
ATOM 751 O O . ALA A 1 93 ? 2.523 -3.426 3.326 1.00 97.56 93 ALA A O 1
ATOM 752 N N . LEU A 1 94 ? 4.008 -4.415 1.952 1.00 97.62 94 LEU A N 1
ATOM 753 C CA . LEU A 1 94 ? 3.043 -5.073 1.077 1.00 97.62 94 LEU A CA 1
ATOM 754 C C . LEU A 1 94 ? 3.038 -6.580 1.311 1.00 97.62 94 LEU A C 1
ATOM 756 O O . LEU A 1 94 ? 4.086 -7.205 1.460 1.00 97.62 94 LEU A O 1
ATOM 760 N N . ARG A 1 95 ? 1.849 -7.183 1.276 1.00 96.62 95 ARG A N 1
ATOM 761 C CA . ARG A 1 95 ? 1.681 -8.643 1.269 1.00 96.62 95 ARG A CA 1
ATOM 762 C C . ARG A 1 95 ? 0.616 -9.064 0.260 1.00 96.62 95 ARG A C 1
ATOM 764 O O . ARG A 1 95 ? -0.345 -8.320 0.073 1.00 96.62 95 ARG A O 1
ATOM 771 N N . PRO A 1 96 ? 0.734 -10.229 -0.391 1.00 95.88 96 PRO A N 1
ATOM 772 C CA . PRO A 1 96 ? -0.365 -10.804 -1.162 1.00 95.88 96 PRO A CA 1
ATOM 773 C C . PRO A 1 96 ? -1.636 -10.933 -0.312 1.00 95.88 96 PRO A C 1
ATOM 775 O O . PRO A 1 96 ? -1.577 -11.368 0.833 1.00 95.88 96 PRO A O 1
ATOM 778 N N . ALA A 1 97 ? -2.800 -10.586 -0.866 1.00 91.19 97 ALA A N 1
ATOM 779 C CA . ALA A 1 97 ? -4.065 -10.705 -0.130 1.00 91.19 97 ALA A CA 1
ATOM 780 C C . ALA A 1 97 ? -4.526 -12.160 0.094 1.00 91.19 97 ALA A C 1
ATOM 782 O O . ALA A 1 97 ? -5.417 -12.396 0.903 1.00 91.19 97 ALA A O 1
ATOM 783 N N . GLY A 1 98 ? -3.931 -13.123 -0.619 1.00 80.75 98 GLY A N 1
ATOM 784 C CA . GLY A 1 98 ? -4.175 -14.556 -0.427 1.00 80.75 98 GLY A CA 1
ATOM 785 C C . GLY A 1 98 ? -3.353 -15.194 0.697 1.00 80.75 98 GLY A C 1
ATOM 786 O O . GLY A 1 98 ? -3.599 -16.353 1.020 1.00 80.75 98 GLY A O 1
ATOM 787 N N . ASP A 1 99 ? -2.401 -14.465 1.290 1.00 65.25 99 ASP A N 1
ATOM 788 C CA . ASP A 1 99 ? -1.637 -14.957 2.436 1.00 65.25 99 ASP A CA 1
ATOM 789 C C . ASP A 1 99 ? -2.437 -14.754 3.732 1.00 65.25 99 ASP A C 1
ATOM 791 O O . ASP A 1 99 ? -3.084 -13.712 3.901 1.00 65.25 99 ASP A O 1
ATOM 795 N N . PRO A 1 100 ? -2.396 -15.707 4.684 1.00 53.31 100 PRO A N 1
ATOM 796 C CA . PRO A 1 100 ? -3.065 -15.533 5.964 1.00 53.31 100 PRO A CA 1
ATOM 797 C C . PRO A 1 100 ? -2.525 -14.276 6.667 1.00 53.31 100 PRO A C 1
ATOM 799 O O . PRO A 1 100 ? -1.309 -14.043 6.682 1.00 53.31 100 PRO A O 1
ATOM 802 N N . PRO A 1 101 ? -3.394 -13.440 7.265 1.00 54.81 101 PRO A N 1
ATOM 803 C CA . PRO A 1 101 ? -2.939 -12.248 7.958 1.00 54.81 101 PRO A CA 1
ATOM 804 C C . PRO A 1 101 ? -1.999 -12.658 9.096 1.00 54.81 101 PRO A C 1
ATOM 806 O O . PRO A 1 101 ? -2.368 -13.453 9.956 1.00 54.81 101 PRO A O 1
ATOM 809 N N . VAL A 1 102 ? -0.794 -12.074 9.150 1.00 55.22 102 VAL A N 1
ATOM 810 C CA . VAL A 1 102 ? -0.036 -12.035 10.415 1.00 55.22 102 VAL A CA 1
ATOM 811 C C . VAL A 1 102 ? -0.883 -11.207 11.371 1.00 55.22 102 VAL A C 1
ATOM 813 O O . VAL A 1 102 ? -0.854 -9.977 11.328 1.00 55.22 102 VAL A O 1
ATOM 816 N N . THR A 1 103 ? -1.688 -11.877 12.189 1.00 50.53 103 THR A N 1
ATOM 817 C CA . THR A 1 103 ? -2.348 -11.278 13.341 1.00 50.53 103 THR A CA 1
ATOM 818 C C . THR A 1 103 ? -1.251 -10.789 14.269 1.00 50.53 103 THR A C 1
ATOM 820 O O . THR A 1 103 ? -0.651 -11.570 15.011 1.00 50.53 103 THR A O 1
ATOM 823 N N . ARG A 1 104 ? -0.961 -9.485 14.209 1.00 51.25 104 ARG A N 1
ATOM 824 C CA . ARG A 1 104 ? -0.276 -8.790 15.296 1.00 51.25 104 ARG A CA 1
ATOM 825 C C . ARG A 1 104 ? -1.170 -9.044 16.512 1.00 51.25 104 ARG A C 1
ATOM 827 O O . ARG A 1 104 ? -2.315 -8.594 16.516 1.00 51.25 104 ARG A O 1
ATOM 834 N N . ARG A 1 105 ? -0.724 -9.895 17.448 1.00 39.25 105 ARG A N 1
ATOM 835 C CA . ARG A 1 105 ? -1.498 -10.188 18.663 1.00 39.25 105 ARG A CA 1
ATOM 836 C C . ARG A 1 105 ? -1.910 -8.841 19.264 1.00 39.25 105 ARG A C 1
ATOM 838 O O . ARG A 1 105 ? -1.046 -7.961 19.317 1.00 39.25 105 ARG A O 1
ATOM 845 N N . PRO A 1 106 ? -3.175 -8.659 19.684 1.00 40.12 106 PRO A N 1
ATOM 846 C CA . PRO A 1 106 ? -3.529 -7.512 20.500 1.00 40.12 106 PRO A CA 1
ATOM 847 C C . PRO A 1 106 ? -2.503 -7.441 21.624 1.00 40.12 106 PRO A C 1
ATOM 849 O O . PRO A 1 106 ? -2.263 -8.447 22.299 1.00 40.12 106 PRO A O 1
ATOM 852 N N . GLN A 1 107 ? -1.826 -6.303 21.745 1.00 44.69 107 GLN A N 1
ATOM 853 C CA . GLN A 1 107 ? -1.003 -6.022 22.905 1.00 44.69 107 GLN A CA 1
ATOM 854 C C . GLN A 1 107 ? -1.974 -6.064 24.080 1.00 44.69 107 GLN A C 1
ATOM 856 O O . GLN A 1 107 ? -2.835 -5.204 24.221 1.00 44.69 107 GLN A O 1
ATOM 861 N N . SER A 1 108 ? -1.950 -7.180 24.803 1.00 45.12 108 SER A N 1
ATOM 862 C CA . SER A 1 108 ? -2.771 -7.408 25.975 1.00 45.12 108 SER A CA 1
ATOM 863 C C . SER A 1 108 ? -2.281 -6.447 27.043 1.00 45.12 108 SER A C 1
ATOM 865 O O . SER A 1 108 ? -1.373 -6.771 27.809 1.00 45.12 108 SER A O 1
ATOM 867 N N . ASP A 1 109 ? -2.850 -5.247 27.040 1.00 47.81 109 ASP A N 1
ATOM 868 C CA . ASP A 1 109 ? -2.741 -4.315 28.142 1.00 47.81 109 ASP A CA 1
ATOM 869 C C . ASP A 1 109 ? -3.349 -4.999 29.373 1.00 47.81 109 ASP A C 1
ATOM 871 O O . ASP A 1 109 ? -4.557 -5.193 29.485 1.00 47.81 109 ASP A O 1
ATOM 875 N N . GLY A 1 110 ? -2.479 -5.425 30.289 1.00 48.31 110 GLY A N 1
ATOM 876 C CA . GLY A 1 110 ? -2.832 -5.520 31.702 1.00 48.31 110 GLY A CA 1
ATOM 877 C C . GLY A 1 110 ? -3.399 -6.830 32.253 1.00 48.31 110 GLY A C 1
ATOM 878 O O . GLY A 1 110 ? -4.009 -6.777 33.319 1.00 48.31 110 GLY A O 1
ATOM 879 N N . GLN A 1 111 ? -3.170 -8.010 31.661 1.00 43.06 111 GLN A N 1
ATOM 880 C CA . GLN A 1 111 ? -3.438 -9.247 32.417 1.00 43.06 111 GLN A CA 1
ATOM 881 C C . GLN A 1 111 ? -2.332 -9.477 33.460 1.00 43.06 111 GLN A C 1
ATOM 883 O O . GLN A 1 111 ? -1.302 -10.092 33.185 1.00 43.06 111 GLN A O 1
ATOM 888 N N . VAL A 1 112 ? -2.562 -8.994 34.682 1.00 49.66 112 VAL A N 1
ATOM 889 C CA . VAL A 1 112 ? -1.768 -9.358 35.861 1.00 49.66 112 VAL A CA 1
ATOM 890 C C . VAL A 1 112 ? -1.925 -10.873 36.091 1.00 49.66 112 VAL A C 1
ATOM 892 O O . VAL A 1 112 ? -3.059 -11.352 36.225 1.00 49.66 112 VAL A O 1
ATOM 895 N N . PRO A 1 113 ? -0.839 -11.667 36.133 1.00 36.00 113 PRO A N 1
ATOM 896 C CA . PRO A 1 113 ? -0.944 -13.101 36.370 1.00 36.00 113 PRO A CA 1
ATOM 897 C C . PRO A 1 113 ? -1.384 -13.345 37.818 1.00 36.00 113 PRO A C 1
ATOM 899 O O . PRO A 1 113 ? -0.626 -13.082 38.749 1.00 36.00 113 PRO A O 1
ATOM 902 N N . GLY A 1 114 ? -2.601 -13.851 38.032 1.00 47.41 114 GLY A N 1
ATOM 903 C CA . GLY A 1 114 ? -3.010 -14.305 39.367 1.00 47.41 114 GLY A CA 1
ATOM 904 C C . GLY A 1 114 ? -4.503 -14.354 39.667 1.00 47.41 114 GLY A C 1
ATOM 905 O O . GLY A 1 114 ? -4.888 -15.074 40.584 1.00 47.41 114 GLY A O 1
ATOM 906 N N . GLN A 1 115 ? -5.351 -13.658 38.912 1.00 50.22 115 GLN A N 1
ATOM 907 C CA . GLN A 1 115 ? -6.789 -13.620 39.190 1.00 50.22 115 GLN A CA 1
ATOM 908 C C . GLN A 1 115 ? -7.542 -14.505 38.198 1.00 50.22 115 GLN A C 1
ATOM 910 O O . GLN A 1 115 ? -7.983 -14.052 37.149 1.00 50.22 115 GLN A O 1
ATOM 915 N N . ASN A 1 116 ? -7.628 -15.796 38.519 1.00 53.50 116 ASN A N 1
ATOM 916 C CA . ASN A 1 116 ? -8.597 -16.693 37.901 1.00 53.50 116 ASN A CA 1
ATOM 917 C C . ASN A 1 116 ? -9.811 -16.769 38.849 1.00 53.50 116 ASN A C 1
ATOM 919 O O . ASN A 1 116 ? -9.632 -17.286 39.956 1.00 53.50 116 ASN A O 1
ATOM 923 N N . PRO A 1 117 ? -10.991 -16.235 38.476 1.00 57.12 117 PRO A N 1
ATOM 924 C CA . PRO A 1 117 ? -12.162 -16.168 39.358 1.00 57.12 117 PRO A CA 1
ATOM 925 C C . PRO A 1 117 ? -12.707 -17.550 39.756 1.00 57.12 117 PRO A C 1
ATOM 927 O O . PRO A 1 117 ? -13.375 -17.660 40.777 1.00 57.12 117 PRO A O 1
ATOM 930 N N . ASP A 1 118 ? -12.341 -18.604 39.019 1.00 58.16 118 ASP A N 1
ATOM 931 C CA . ASP A 1 118 ? -12.761 -19.987 39.286 1.00 58.16 118 ASP A CA 1
ATOM 932 C C . ASP A 1 118 ? -11.773 -20.778 40.159 1.00 58.16 118 ASP A C 1
ATOM 934 O O . ASP A 1 118 ? -11.919 -21.988 40.356 1.00 58.16 118 ASP A O 1
ATOM 938 N N . ARG A 1 119 ? -10.721 -20.134 40.683 1.00 52.28 119 ARG A N 1
ATOM 939 C CA . ARG A 1 119 ? -9.772 -20.811 41.571 1.00 52.28 119 ARG A CA 1
ATOM 940 C C . ARG A 1 119 ? -10.343 -20.851 42.994 1.00 52.28 119 ARG A C 1
ATOM 942 O O . ARG A 1 119 ? -10.482 -19.789 43.599 1.00 52.28 119 ARG A O 1
ATOM 949 N N . PRO A 1 120 ? -10.600 -22.037 43.579 1.00 53.44 120 PRO A N 1
ATOM 950 C CA . PRO A 1 120 ? -11.052 -22.113 44.962 1.00 53.44 120 PRO A CA 1
ATOM 951 C C . PRO A 1 120 ? -9.992 -21.508 45.902 1.00 53.44 120 PRO A C 1
ATOM 953 O O . PRO A 1 120 ? -8.787 -21.643 45.631 1.00 53.44 120 PRO A O 1
ATOM 956 N N . PRO A 1 121 ? -10.407 -20.832 46.991 1.00 59.44 121 PRO A N 1
ATOM 957 C CA . PRO A 1 121 ? -9.477 -20.246 47.947 1.00 59.44 121 PRO A CA 1
ATOM 958 C C . PRO A 1 121 ? -8.552 -21.329 48.507 1.00 59.44 121 PRO A C 1
ATOM 960 O O . PRO A 1 121 ? -8.967 -22.462 48.765 1.00 59.44 121 PRO A O 1
ATOM 963 N N . ARG A 1 122 ? -7.262 -20.997 48.648 1.00 59.03 122 ARG A N 1
ATOM 964 C CA . ARG A 1 122 ? -6.290 -21.923 49.239 1.00 59.03 122 ARG A CA 1
ATOM 965 C C . ARG A 1 122 ? -6.709 -22.204 50.686 1.00 59.03 122 ARG A C 1
ATOM 967 O O . ARG A 1 122 ? -7.019 -21.248 51.388 1.00 59.03 122 ARG A O 1
ATOM 974 N N . PRO A 1 123 ? -6.692 -23.467 51.141 1.00 53.50 123 PRO A N 1
ATOM 975 C CA . PRO A 1 123 ? -7.018 -23.772 52.524 1.00 53.50 123 PRO A CA 1
ATOM 976 C C . PRO A 1 123 ? -5.985 -23.131 53.453 1.00 53.50 123 PRO A C 1
ATOM 978 O O . PRO A 1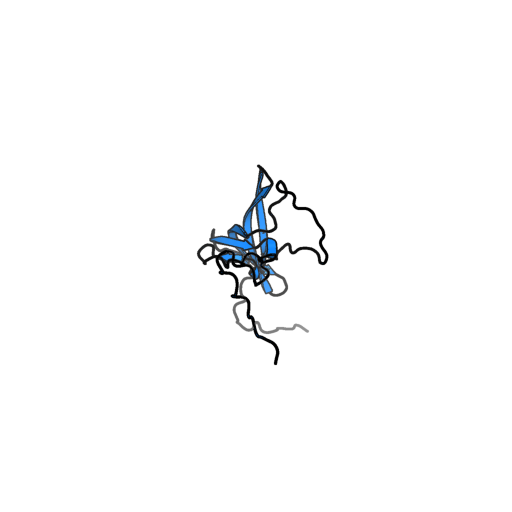 123 ? -4.775 -23.243 53.215 1.00 53.50 123 PRO A O 1
ATOM 981 N N . ASP A 1 124 ? -6.480 -22.463 54.495 1.00 55.62 124 ASP A N 1
ATOM 982 C CA . ASP A 1 124 ? -5.662 -21.829 55.521 1.00 55.62 124 ASP A CA 1
ATOM 983 C C . ASP A 1 124 ? -4.748 -22.862 56.168 1.00 55.62 124 ASP A C 1
ATOM 985 O O . ASP A 1 124 ? -5.171 -23.860 56.759 1.00 55.62 124 ASP A O 1
ATOM 989 N N . ARG A 1 125 ? -3.445 -22.626 56.032 1.00 54.88 125 ARG A N 1
ATOM 990 C CA . ARG A 1 125 ? -2.427 -23.480 56.624 1.00 54.88 125 ARG A CA 1
ATOM 991 C C . ARG A 1 125 ? -2.308 -23.115 58.102 1.00 54.88 125 ARG A C 1
ATOM 993 O O . ARG A 1 125 ? -1.407 -22.383 58.498 1.00 54.88 125 ARG A O 1
ATOM 1000 N N . HIS A 1 126 ? -3.199 -23.655 58.926 1.00 57.12 126 HIS A N 1
ATOM 1001 C CA . HIS A 1 126 ? -2.937 -23.765 60.355 1.00 57.12 126 HIS A CA 1
ATOM 1002 C C . HIS A 1 126 ? -1.734 -24.694 60.574 1.00 57.12 126 HIS A C 1
ATOM 1004 O O . HIS A 1 126 ? -1.778 -25.886 60.271 1.00 57.12 126 HIS A O 1
ATOM 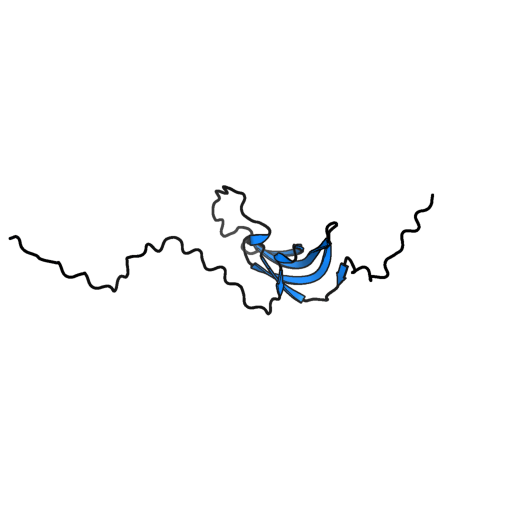1010 N N . ARG A 1 127 ? -0.656 -24.144 61.130 1.00 50.19 127 ARG A N 1
ATOM 1011 C CA . ARG A 1 127 ? 0.316 -24.861 61.967 1.00 50.19 127 ARG A CA 1
ATOM 1012 C C . ARG A 1 127 ? 0.741 -23.878 63.054 1.00 50.19 127 ARG A C 1
ATOM 1014 O O . ARG A 1 127 ? 1.379 -22.880 62.752 1.00 50.19 127 ARG A O 1
ATOM 1021 N N . HIS A 1 128 ? 0.098 -23.941 64.218 1.00 47.97 128 HIS A N 1
ATOM 1022 C CA . HIS A 1 128 ? 0.526 -24.731 65.380 1.00 47.97 128 HIS A CA 1
ATOM 1023 C C . HIS A 1 128 ? 1.940 -24.368 65.825 1.00 47.97 128 HIS A C 1
ATOM 1025 O O . HIS A 1 128 ? 2.913 -24.706 65.156 1.00 47.97 128 HIS A O 1
ATOM 1031 N N . GLY A 1 129 ? 1.998 -23.674 66.963 1.00 47.00 129 GLY A N 1
ATOM 1032 C CA . GLY A 1 129 ? 3.213 -23.490 67.737 1.00 47.00 129 GLY A CA 1
ATOM 1033 C C . GLY A 1 129 ? 3.696 -24.793 68.373 1.00 47.00 129 GLY A C 1
ATOM 1034 O O . GLY A 1 129 ? 2.950 -25.773 68.474 1.00 47.00 129 GLY A O 1
ATOM 1035 N N . GLY A 1 130 ? 4.956 -24.740 68.785 1.00 43.41 130 GLY A N 1
ATOM 1036 C CA . GLY A 1 130 ? 5.728 -25.753 69.491 1.00 43.41 130 GLY A CA 1
ATOM 1037 C C . GLY A 1 130 ? 7.154 -25.253 69.601 1.00 43.41 130 GLY A C 1
ATOM 1038 O O . GLY A 1 130 ? 7.784 -25.144 68.527 1.00 43.41 130 GLY A O 1
#

Secondary structure (DSSP, 8-state):
--------SPPPPPSEEEEEEEEEEEEHHHHSPPPTT------TTSB--SSEEEEEEEEEEE-TTS-EEEEEEEEEEETTEEEEEEEEEEGGGEEETTSPP-----------TT--TTSPPPPP------